Protein AF-A0A946PGX5-F1 (afdb_monomer)

Radius of gyration: 15.64 Å; Cα contacts (8 Å, |Δi|>4): 101; chains: 1; bounding box: 41×37×39 Å

pLDDT: mean 87.65, std 13.43, range [36.84, 97.94]

Structure (mmCIF, N/CA/C/O backbone):
data_AF-A0A946PGX5-F1
#
_entry.id   AF-A0A946PGX5-F1
#
loop_
_atom_site.group_PDB
_atom_site.id
_atom_site.type_symbol
_atom_site.label_atom_id
_atom_site.label_alt_id
_atom_site.label_comp_id
_atom_site.label_asym_id
_atom_site.label_entity_id
_atom_site.label_seq_id
_atom_site.pdbx_PDB_ins_code
_atom_site.Cartn_x
_atom_site.Cartn_y
_atom_site.Cartn_z
_atom_site.occupancy
_atom_site.B_iso_or_equiv
_atom_site.auth_seq_id
_atom_site.auth_comp_id
_atom_site.auth_asym_id
_atom_site.auth_atom_id
_atom_site.pdbx_PDB_model_num
ATOM 1 N N . MET A 1 1 ? -3.722 23.559 19.731 1.00 38.72 1 MET A N 1
ATOM 2 C CA . MET A 1 1 ? -3.548 23.341 18.279 1.00 38.72 1 MET A CA 1
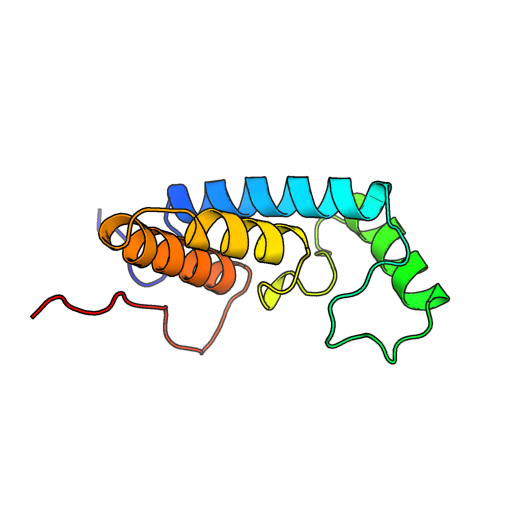ATOM 3 C C . MET A 1 1 ? -4.589 22.328 17.856 1.00 38.72 1 MET A C 1
ATOM 5 O O . MET A 1 1 ? -4.732 21.345 18.570 1.00 38.72 1 MET A O 1
ATOM 9 N N . ALA A 1 2 ? -5.352 22.592 16.796 1.00 43.81 2 ALA A N 1
ATOM 10 C CA . ALA A 1 2 ? -6.316 21.618 16.292 1.00 43.81 2 ALA A CA 1
ATOM 11 C C . ALA A 1 2 ? -5.563 20.367 15.825 1.00 43.81 2 ALA A C 1
ATOM 13 O O . ALA A 1 2 ? -4.570 20.482 15.103 1.00 43.81 2 ALA A O 1
ATOM 14 N N . ASP A 1 3 ? -6.007 19.201 16.276 1.00 45.34 3 ASP A N 1
ATOM 15 C CA . ASP A 1 3 ? -5.465 17.926 15.838 1.00 45.34 3 ASP A CA 1
ATOM 16 C C . ASP A 1 3 ? -5.922 17.661 14.395 1.00 45.34 3 ASP A C 1
ATOM 18 O O . ASP A 1 3 ? -7.030 17.198 14.130 1.00 45.34 3 ASP A O 1
ATOM 22 N N . LEU A 1 4 ? -5.085 18.058 13.436 1.00 51.28 4 LEU A N 1
ATOM 23 C CA . LEU A 1 4 ? -5.344 17.901 12.002 1.00 51.28 4 LEU A CA 1
ATOM 24 C C . LEU A 1 4 ? -5.149 16.446 11.524 1.00 51.28 4 LEU A C 1
ATOM 26 O O . LEU A 1 4 ? -5.384 16.165 10.347 1.00 51.28 4 LEU A O 1
ATOM 30 N N . THR A 1 5 ? -4.727 15.528 12.407 1.00 55.75 5 THR A N 1
ATOM 31 C CA . THR A 1 5 ? -4.359 14.141 12.058 1.00 55.75 5 THR A CA 1
ATOM 32 C C . THR A 1 5 ? -5.544 13.178 11.893 1.00 55.75 5 THR A C 1
ATOM 34 O O . THR A 1 5 ? -5.360 12.017 11.543 1.00 55.75 5 THR A O 1
ATOM 37 N N . GLY A 1 6 ? -6.782 13.651 12.077 1.00 59.47 6 GLY A N 1
ATOM 38 C CA . GLY A 1 6 ? -7.992 12.837 11.894 1.00 59.47 6 GLY A CA 1
ATOM 39 C C . GLY A 1 6 ? -8.550 12.819 10.458 1.00 59.47 6 GLY A C 1
ATOM 40 O O . GLY A 1 6 ? -8.723 11.730 9.899 1.00 59.47 6 GLY A O 1
ATOM 41 N N . PRO A 1 7 ? -8.845 13.986 9.840 1.00 66.75 7 PRO A N 1
ATOM 42 C CA . PRO A 1 7 ? -9.553 14.042 8.556 1.00 66.75 7 PRO A CA 1
ATOM 43 C C . PRO A 1 7 ? -8.677 14.352 7.334 1.00 66.75 7 PRO A C 1
ATOM 45 O O . PRO A 1 7 ? -9.105 14.084 6.216 1.00 66.75 7 PRO A O 1
ATOM 48 N N . PHE A 1 8 ? -7.490 14.943 7.509 1.00 74.50 8 PHE A N 1
ATOM 49 C CA . PHE A 1 8 ? -6.739 15.532 6.387 1.00 74.50 8 PHE A CA 1
ATOM 50 C C . PHE A 1 8 ? -5.289 15.066 6.282 1.00 74.50 8 PHE A C 1
ATOM 52 O O . PHE A 1 8 ? -4.714 15.117 5.196 1.00 74.50 8 PHE A O 1
ATOM 59 N N . LEU A 1 9 ? -4.693 14.630 7.391 1.00 83.75 9 LEU A N 1
ATOM 60 C CA . LEU A 1 9 ? -3.304 14.191 7.455 1.00 83.75 9 LEU A CA 1
ATOM 61 C C . LEU A 1 9 ? -3.220 12.804 8.084 1.00 83.75 9 LEU A C 1
ATOM 63 O O . LEU A 1 9 ? -4.043 12.501 8.947 1.00 83.75 9 LEU A O 1
ATOM 67 N N . PRO A 1 10 ? -2.218 11.995 7.705 1.00 88.94 10 PRO A N 1
ATOM 68 C CA . PRO A 1 10 ? -2.054 10.689 8.303 1.00 88.94 10 PRO A CA 1
ATOM 69 C C . PRO A 1 10 ? -1.615 10.777 9.767 1.00 88.94 10 PRO A C 1
ATOM 71 O O . PRO A 1 10 ? -0.801 11.633 10.140 1.00 88.94 10 PRO A O 1
ATOM 74 N N . SER A 1 11 ? -2.090 9.835 10.575 1.00 91.56 11 SER A N 1
ATOM 75 C CA . SER A 1 11 ? -1.652 9.651 11.960 1.00 91.56 11 SER A CA 1
ATOM 76 C C . SER A 1 11 ? -0.191 9.167 12.042 1.00 91.56 11 SER A C 1
ATOM 78 O O . SER A 1 11 ? 0.473 8.900 11.033 1.00 91.56 11 SER A O 1
ATOM 80 N N . ALA A 1 12 ? 0.374 9.097 13.252 1.00 93.38 12 ALA A N 1
ATOM 81 C CA . ALA A 1 12 ? 1.698 8.498 13.453 1.00 93.38 12 ALA A CA 1
ATOM 82 C C . ALA A 1 12 ? 1.702 7.009 13.071 1.00 93.38 12 ALA A C 1
ATOM 84 O O . ALA A 1 12 ? 2.548 6.598 12.278 1.00 93.38 12 ALA A O 1
ATOM 85 N N . ASP A 1 13 ? 0.700 6.262 13.531 1.00 94.19 13 ASP A N 1
ATOM 86 C CA . ASP A 1 13 ? 0.564 4.824 13.287 1.00 94.19 13 ASP A CA 1
ATOM 87 C C . ASP A 1 13 ? 0.395 4.513 11.794 1.00 94.19 13 ASP A C 1
ATOM 89 O O . ASP A 1 13 ? 0.994 3.577 11.268 1.00 94.19 13 ASP A O 1
ATOM 93 N N . GLU A 1 14 ? -0.364 5.337 11.065 1.00 94.94 14 GLU A N 1
ATOM 94 C CA . GLU A 1 14 ? -0.537 5.192 9.613 1.00 94.94 14 GLU A CA 1
ATOM 95 C C . GLU A 1 14 ? 0.774 5.427 8.855 1.00 94.94 14 GLU A C 1
ATOM 97 O O . GLU A 1 14 ? 1.079 4.733 7.878 1.00 94.94 14 GLU A O 1
ATOM 102 N N . ARG A 1 15 ? 1.575 6.406 9.298 1.00 94.56 15 ARG A N 1
ATOM 103 C CA . ARG A 1 15 ? 2.896 6.680 8.717 1.00 94.56 15 ARG A CA 1
ATOM 104 C C . ARG A 1 15 ? 3.879 5.559 9.023 1.00 94.56 15 ARG A C 1
ATOM 106 O O . ARG A 1 15 ? 4.604 5.152 8.116 1.00 94.56 15 ARG A O 1
ATOM 113 N N . GLU A 1 16 ? 3.899 5.064 10.254 1.00 96.88 16 GLU A N 1
ATOM 114 C CA . GLU A 1 16 ? 4.760 3.956 10.669 1.00 96.88 16 GLU A CA 1
ATOM 115 C C . GLU A 1 16 ? 4.415 2.677 9.901 1.00 96.88 16 GLU A C 1
ATOM 117 O O . GLU A 1 16 ? 5.298 2.053 9.303 1.00 96.88 16 GLU A O 1
ATOM 122 N N . LEU A 1 17 ? 3.123 2.349 9.803 1.00 97.06 17 LEU A N 1
ATOM 123 C CA . LEU A 1 17 ? 2.646 1.226 9.005 1.00 97.06 17 LEU A CA 1
ATOM 124 C C . LEU A 1 17 ? 3.094 1.359 7.545 1.00 97.06 17 LEU A C 1
ATOM 126 O O . LEU A 1 17 ? 3.663 0.423 6.987 1.00 97.06 17 LEU A O 1
ATOM 130 N N . ASN A 1 18 ? 2.918 2.529 6.929 1.00 95.25 18 ASN A N 1
ATOM 131 C CA . ASN A 1 18 ? 3.377 2.761 5.560 1.00 95.25 18 ASN A CA 1
ATOM 132 C C . ASN A 1 18 ? 4.896 2.617 5.399 1.00 95.25 18 ASN A C 1
ATOM 134 O O . ASN A 1 18 ? 5.348 2.065 4.397 1.00 95.25 18 ASN A O 1
ATOM 138 N N . GLN A 1 19 ? 5.702 3.087 6.351 1.00 95.00 19 GLN A N 1
ATOM 139 C CA . GLN A 1 19 ? 7.157 2.913 6.289 1.00 95.00 19 GLN A CA 1
ATOM 140 C C . GLN A 1 19 ? 7.538 1.432 6.336 1.00 95.00 19 GLN A C 1
ATOM 142 O O . GLN A 1 19 ? 8.323 0.981 5.496 1.00 95.00 19 GLN A O 1
ATOM 147 N N . ARG A 1 20 ? 6.927 0.664 7.248 1.00 97.00 20 ARG A N 1
ATOM 148 C CA . ARG A 1 20 ? 7.133 -0.785 7.358 1.00 97.00 20 ARG A CA 1
ATOM 149 C C . ARG A 1 20 ? 6.736 -1.512 6.075 1.00 97.00 20 ARG A C 1
ATOM 151 O O . ARG A 1 20 ? 7.545 -2.260 5.531 1.00 97.00 20 ARG A O 1
ATOM 158 N N . LEU A 1 21 ? 5.528 -1.267 5.563 1.00 97.12 21 L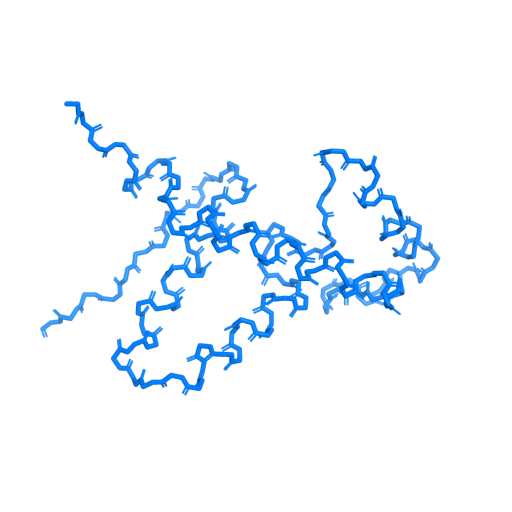EU A N 1
ATOM 159 C CA . LEU A 1 21 ? 5.031 -1.922 4.347 1.00 97.12 21 LEU A CA 1
ATOM 160 C C . LEU A 1 21 ? 5.876 -1.563 3.124 1.00 97.12 21 LEU A C 1
ATOM 162 O O . LEU A 1 21 ? 6.152 -2.424 2.291 1.00 97.12 21 LEU A O 1
ATOM 166 N N . ARG A 1 22 ? 6.355 -0.316 3.029 1.00 94.69 22 ARG A N 1
ATOM 167 C CA . ARG A 1 22 ? 7.269 0.091 1.956 1.00 94.69 22 ARG A CA 1
ATOM 168 C C . ARG A 1 22 ? 8.585 -0.675 2.035 1.00 94.69 22 ARG A C 1
ATOM 170 O O . ARG A 1 22 ? 9.047 -1.160 1.008 1.00 94.69 22 ARG A O 1
ATOM 177 N N . ALA A 1 23 ? 9.185 -0.787 3.220 1.00 94.81 23 ALA A N 1
ATOM 178 C CA . ALA A 1 23 ? 10.427 -1.534 3.403 1.00 94.81 23 ALA A CA 1
ATOM 179 C C . ALA A 1 23 ? 10.254 -3.014 3.020 1.00 94.81 23 ALA A C 1
ATOM 181 O O . ALA A 1 23 ? 11.030 -3.527 2.215 1.00 94.81 23 ALA A O 1
ATOM 182 N N . GLN A 1 24 ? 9.185 -3.653 3.504 1.00 96.38 24 GLN A N 1
ATOM 183 C CA . GLN A 1 24 ? 8.849 -5.045 3.186 1.00 96.38 24 GLN A CA 1
ATOM 184 C C . GLN A 1 24 ? 8.616 -5.258 1.682 1.00 96.38 24 GLN A C 1
ATOM 186 O O . GLN A 1 24 ? 9.131 -6.211 1.101 1.00 96.38 24 GLN A O 1
ATOM 191 N N . ALA A 1 25 ? 7.904 -4.342 1.017 1.00 95.06 25 ALA A N 1
ATOM 192 C CA . ALA A 1 25 ? 7.687 -4.417 -0.425 1.00 95.06 25 ALA A CA 1
ATOM 193 C C . ALA A 1 25 ? 9.005 -4.297 -1.212 1.00 95.06 25 ALA A C 1
ATOM 195 O O . ALA A 1 25 ? 9.219 -5.031 -2.175 1.00 95.06 25 ALA A O 1
ATOM 196 N N . LEU A 1 26 ? 9.913 -3.403 -0.808 1.00 94.19 26 LEU A N 1
ATOM 197 C CA . LEU A 1 26 ? 11.215 -3.250 -1.468 1.00 94.19 26 LEU A CA 1
ATOM 198 C C . LEU A 1 26 ? 12.112 -4.478 -1.275 1.00 94.19 26 LEU A C 1
ATOM 200 O O . LEU A 1 26 ? 12.777 -4.894 -2.224 1.00 94.19 26 LEU A O 1
ATOM 204 N N . GLU A 1 27 ? 12.110 -5.070 -0.082 1.00 94.94 27 GLU A N 1
ATOM 205 C CA . GLU A 1 27 ? 12.819 -6.323 0.189 1.00 94.94 27 GLU A CA 1
ATOM 206 C C . GLU A 1 27 ? 12.276 -7.464 -0.680 1.00 94.94 27 GLU A C 1
ATOM 208 O O . GLU A 1 27 ? 13.048 -8.171 -1.335 1.00 94.94 27 GLU A O 1
ATOM 213 N N . HIS A 1 28 ? 10.950 -7.583 -0.783 1.00 95.06 28 HIS A N 1
ATOM 214 C CA . HIS A 1 28 ? 10.311 -8.561 -1.657 1.00 95.06 28 HIS A CA 1
ATOM 215 C C . HIS A 1 28 ? 10.723 -8.382 -3.125 1.00 95.06 28 HIS A C 1
ATOM 217 O O . HIS A 1 28 ? 11.074 -9.362 -3.785 1.00 95.06 28 HIS A O 1
ATOM 223 N N . LEU A 1 29 ? 10.732 -7.146 -3.639 1.00 94.00 29 LEU A N 1
ATOM 224 C CA . LEU A 1 29 ? 11.128 -6.846 -5.021 1.00 94.00 29 LEU A CA 1
ATOM 225 C C . LEU A 1 29 ? 12.612 -7.110 -5.299 1.00 94.00 29 LEU A C 1
ATOM 227 O O . LEU A 1 29 ? 12.974 -7.429 -6.433 1.00 94.00 29 LEU A O 1
ATOM 231 N N . ALA A 1 30 ? 13.478 -6.993 -4.289 1.00 92.19 30 ALA A N 1
ATOM 232 C CA . ALA A 1 30 ? 14.888 -7.347 -4.429 1.00 92.19 30 ALA A CA 1
ATOM 233 C C . ALA A 1 30 ? 15.068 -8.851 -4.702 1.00 92.19 30 ALA A C 1
ATOM 235 O O . ALA A 1 30 ? 15.936 -9.231 -5.488 1.00 92.19 30 ALA A O 1
ATOM 236 N N . GLN A 1 31 ? 14.223 -9.687 -4.093 1.00 93.75 31 GLN A N 1
ATOM 237 C CA . GLN A 1 31 ? 14.220 -11.141 -4.272 1.00 93.75 31 GLN A CA 1
ATOM 238 C C . GLN A 1 31 ? 13.395 -11.577 -5.497 1.00 93.75 31 GLN A C 1
ATOM 240 O O . GLN A 1 31 ? 13.728 -12.564 -6.148 1.00 93.75 31 GLN A O 1
ATOM 245 N N . ASN A 1 32 ? 12.355 -10.813 -5.848 1.00 93.94 32 ASN A N 1
ATOM 246 C CA . ASN A 1 32 ? 11.378 -11.139 -6.889 1.00 93.94 32 ASN A CA 1
ATOM 247 C C . ASN A 1 32 ? 11.228 -9.977 -7.887 1.00 93.94 32 ASN A C 1
ATOM 249 O O . ASN A 1 32 ? 10.191 -9.312 -7.929 1.00 93.94 32 ASN A O 1
ATOM 253 N N . PRO A 1 33 ? 12.241 -9.701 -8.726 1.00 91.94 33 PRO A N 1
ATOM 254 C CA . PRO A 1 33 ? 12.231 -8.514 -9.577 1.00 91.94 33 PRO A CA 1
ATOM 255 C C . PRO A 1 33 ? 11.156 -8.565 -10.674 1.00 91.94 33 PRO A C 1
ATOM 257 O O . PRO A 1 33 ? 10.767 -7.517 -11.178 1.00 91.94 33 PRO A O 1
ATOM 260 N N . ASP A 1 34 ? 10.657 -9.753 -11.023 1.00 92.38 34 ASP A N 1
ATOM 261 C CA . ASP A 1 34 ? 9.605 -9.955 -12.029 1.00 92.38 34 ASP A CA 1
ATOM 262 C C . ASP A 1 34 ? 8.183 -9.922 -11.439 1.00 92.38 34 ASP A C 1
ATOM 264 O O . ASP A 1 34 ? 7.215 -10.102 -12.178 1.00 92.38 34 ASP A O 1
ATOM 268 N N . TRP A 1 35 ? 8.045 -9.710 -10.125 1.00 93.06 35 TRP A N 1
ATOM 269 C CA . TRP A 1 35 ? 6.746 -9.672 -9.457 1.00 93.06 35 TRP A CA 1
ATOM 270 C C . TRP A 1 35 ? 5.922 -8.453 -9.893 1.00 93.06 35 TRP A C 1
ATOM 272 O O . TRP A 1 35 ? 6.435 -7.334 -9.994 1.00 93.06 35 TRP A O 1
ATOM 282 N N . ALA A 1 36 ? 4.627 -8.666 -10.111 1.00 92.44 36 ALA A N 1
ATOM 283 C CA . ALA A 1 36 ? 3.647 -7.626 -10.387 1.00 92.44 36 ALA A CA 1
ATOM 284 C C . ALA A 1 36 ? 2.359 -7.913 -9.599 1.00 92.44 36 ALA A C 1
ATOM 286 O O . ALA A 1 36 ? 2.045 -9.082 -9.372 1.00 92.44 36 ALA A O 1
ATOM 287 N N . PRO A 1 37 ? 1.600 -6.876 -9.205 1.00 91.62 37 PRO A N 1
ATOM 288 C CA . PRO A 1 37 ? 0.282 -7.070 -8.614 1.00 91.62 37 PRO A CA 1
ATOM 289 C C . PRO A 1 37 ? -0.691 -7.679 -9.646 1.00 91.62 37 PRO A C 1
ATOM 291 O O . PRO A 1 37 ? -0.543 -7.389 -10.839 1.00 91.62 37 PRO A O 1
ATOM 294 N N . PRO A 1 38 ? -1.747 -8.404 -9.217 1.00 83.94 38 PRO A N 1
ATOM 295 C CA . PRO A 1 38 ? -2.678 -9.118 -10.112 1.00 83.94 38 PRO A CA 1
ATOM 296 C C . PRO A 1 38 ? -3.335 -8.254 -11.207 1.00 83.94 38 PRO A C 1
ATOM 298 O O . PRO A 1 38 ? -3.728 -8.732 -12.267 1.00 83.94 38 PRO A O 1
ATOM 301 N N . GLY A 1 39 ? -3.445 -6.938 -10.991 1.00 83.94 39 GLY A N 1
ATOM 302 C CA . GLY A 1 39 ? -3.967 -5.997 -11.991 1.00 83.94 39 GLY A CA 1
ATOM 303 C C . GLY A 1 39 ? -3.025 -5.720 -13.173 1.00 83.94 39 GLY A C 1
ATOM 304 O O . GLY A 1 39 ? -3.438 -5.088 -14.145 1.00 83.94 39 GLY A O 1
ATOM 305 N N . LEU A 1 40 ? -1.767 -6.166 -13.107 1.00 86.56 40 LEU A N 1
ATOM 306 C CA . LEU A 1 40 ? -0.720 -5.872 -14.090 1.00 86.56 40 LEU A CA 1
ATOM 307 C C . LEU A 1 40 ? -0.170 -7.122 -14.792 1.00 86.56 40 LEU A C 1
ATOM 309 O O . LEU A 1 40 ? 0.816 -7.018 -15.517 1.00 86.56 40 LEU A O 1
ATOM 313 N N . ASP A 1 41 ? -0.842 -8.270 -14.691 1.00 80.69 41 ASP A N 1
ATOM 314 C CA . ASP A 1 41 ? -0.410 -9.542 -15.303 1.00 80.69 41 ASP A CA 1
ATOM 315 C C . ASP A 1 41 ? -0.205 -9.469 -16.827 1.00 80.69 41 ASP A C 1
ATOM 317 O O . ASP A 1 41 ? 0.560 -10.235 -17.412 1.00 80.69 41 ASP A O 1
ATOM 321 N N . ARG A 1 42 ? -0.888 -8.530 -17.493 1.00 86.94 42 ARG A N 1
ATOM 322 C CA . ARG A 1 42 ? -0.782 -8.305 -18.944 1.00 86.94 42 ARG A CA 1
ATOM 323 C C . ARG A 1 42 ? 0.463 -7.515 -19.351 1.00 86.94 42 ARG A C 1
ATOM 325 O O . ARG A 1 42 ? 0.728 -7.386 -20.547 1.00 86.94 42 ARG A O 1
ATOM 332 N N . TRP A 1 43 ? 1.203 -6.950 -18.400 1.00 89.06 43 TRP A N 1
ATOM 333 C CA . TRP A 1 43 ? 2.394 -6.166 -18.702 1.00 89.06 43 TRP A CA 1
ATOM 334 C C . TRP A 1 43 ? 3.568 -7.070 -19.090 1.00 89.06 43 TRP A C 1
ATOM 336 O O . TRP A 1 43 ? 3.772 -8.127 -18.488 1.00 89.06 43 TRP A O 1
ATOM 346 N N . PRO A 1 44 ? 4.405 -6.663 -20.062 1.00 92.81 44 PRO A N 1
ATOM 347 C CA . PRO A 1 44 ? 5.602 -7.423 -20.388 1.00 92.81 44 PRO A CA 1
ATOM 348 C C . PRO A 1 44 ? 6.532 -7.530 -19.174 1.00 92.81 44 PRO A C 1
ATOM 350 O O . PRO A 1 44 ? 6.915 -6.514 -18.588 1.00 92.81 44 PRO A O 1
ATOM 353 N N . ARG A 1 45 ? 6.982 -8.750 -18.849 1.00 90.44 45 ARG A N 1
ATOM 354 C CA . ARG A 1 45 ? 7.888 -9.009 -17.709 1.00 90.44 45 ARG A CA 1
ATOM 355 C C . ARG A 1 45 ? 9.134 -8.123 -17.720 1.00 90.44 45 ARG A C 1
ATOM 357 O O . ARG A 1 45 ? 9.575 -7.662 -16.678 1.00 90.44 45 ARG A O 1
ATOM 364 N N . GLY A 1 46 ? 9.679 -7.830 -18.905 1.00 93.25 46 GLY A N 1
ATOM 365 C CA . GLY A 1 46 ? 10.832 -6.937 -19.048 1.00 93.25 46 GLY A CA 1
ATOM 366 C C . GLY A 1 46 ? 10.580 -5.516 -18.529 1.00 93.25 46 GLY A C 1
ATOM 367 O O . GLY A 1 46 ? 11.477 -4.932 -17.925 1.00 93.25 46 GLY A O 1
ATOM 368 N N . VAL A 1 47 ? 9.364 -4.989 -18.714 1.00 93.00 47 VAL A N 1
ATOM 369 C CA . VAL A 1 47 ? 8.958 -3.657 -18.235 1.00 93.00 47 VAL A CA 1
ATOM 370 C C . VAL A 1 47 ? 8.775 -3.669 -16.720 1.00 93.00 47 VAL A C 1
ATOM 372 O O . VAL A 1 47 ? 9.332 -2.809 -16.040 1.00 93.00 47 VAL A O 1
ATOM 375 N N . VAL A 1 48 ? 8.078 -4.679 -16.189 1.00 93.38 48 VAL A N 1
ATOM 376 C CA . VAL A 1 48 ? 7.911 -4.895 -14.739 1.00 93.38 48 VAL A CA 1
ATOM 377 C C . VAL A 1 48 ? 9.273 -4.967 -14.051 1.00 93.38 48 VAL A C 1
ATOM 379 O O . VAL A 1 48 ? 9.557 -4.203 -13.130 1.00 93.38 48 VAL A O 1
ATOM 382 N N . ARG A 1 49 ? 10.170 -5.806 -14.577 1.00 93.62 49 ARG A N 1
ATOM 383 C CA . ARG A 1 49 ? 11.527 -5.982 -14.057 1.00 93.62 49 ARG A CA 1
ATOM 384 C C . ARG A 1 49 ? 12.339 -4.697 -14.068 1.00 93.62 49 ARG A C 1
ATOM 386 O O . ARG A 1 49 ? 13.079 -4.422 -13.124 1.00 93.62 49 ARG A O 1
ATOM 393 N N . PHE A 1 50 ? 12.248 -3.929 -15.152 1.00 93.25 50 PHE A N 1
ATOM 394 C CA . PHE A 1 50 ? 12.937 -2.648 -15.268 1.00 93.25 50 PHE A CA 1
ATOM 395 C C . PHE A 1 50 ? 12.431 -1.656 -14.216 1.00 93.25 50 PHE A C 1
ATOM 397 O O . PHE A 1 50 ? 13.243 -1.109 -13.470 1.00 93.25 50 PHE A O 1
ATOM 404 N N . HIS A 1 51 ? 11.110 -1.500 -14.092 1.00 93.25 51 HIS A N 1
ATOM 405 C CA . HIS A 1 51 ? 10.490 -0.645 -13.076 1.00 93.25 51 HIS A CA 1
ATOM 406 C C . HIS A 1 51 ? 10.911 -1.051 -11.662 1.00 93.25 51 HIS A C 1
ATOM 408 O O . HIS A 1 51 ? 11.461 -0.235 -10.925 1.00 93.25 51 HIS A O 1
ATOM 414 N N . ASN A 1 52 ? 10.754 -2.327 -11.305 1.00 93.25 52 ASN A N 1
ATOM 415 C CA . AS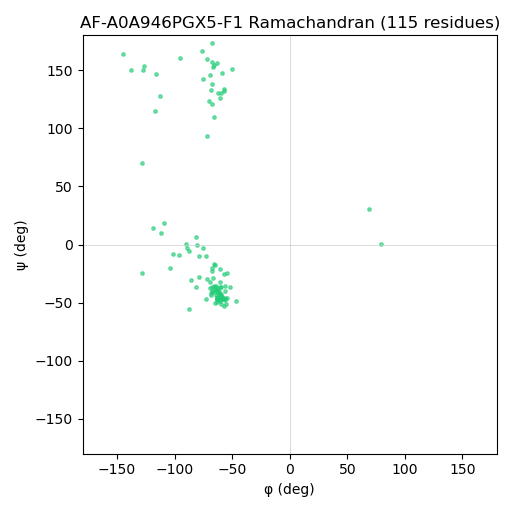N A 1 52 ? 11.065 -2.836 -9.967 1.00 93.25 52 ASN A CA 1
ATOM 416 C C . ASN A 1 52 ? 12.543 -2.658 -9.589 1.00 93.25 52 ASN A C 1
ATOM 418 O O . ASN A 1 52 ? 12.858 -2.401 -8.429 1.00 93.25 52 ASN A O 1
ATOM 422 N N . ARG A 1 53 ? 13.467 -2.722 -10.557 1.00 91.62 53 ARG A N 1
ATOM 423 C CA . ARG A 1 53 ? 14.889 -2.413 -10.322 1.00 91.62 53 ARG A CA 1
ATOM 424 C C . ARG A 1 53 ? 15.153 -0.922 -10.112 1.00 91.62 53 ARG A C 1
ATOM 426 O O . ARG A 1 53 ? 16.119 -0.577 -9.430 1.00 91.62 53 ARG A O 1
ATOM 433 N N . LEU A 1 54 ? 14.355 -0.039 -10.701 1.00 91.56 54 LEU A N 1
ATOM 434 C CA . LEU A 1 54 ? 14.524 1.407 -10.558 1.00 91.56 54 LEU A CA 1
ATOM 435 C C . LEU A 1 54 ? 13.926 1.950 -9.263 1.00 91.56 54 LEU A C 1
ATOM 437 O O . LEU A 1 54 ? 14.525 2.838 -8.664 1.00 91.56 54 LEU A O 1
ATOM 441 N N . VAL A 1 55 ? 12.795 1.404 -8.813 1.00 90.88 55 VAL A N 1
ATOM 442 C CA . VAL A 1 55 ? 12.053 1.881 -7.633 1.00 90.88 55 VAL A CA 1
ATOM 443 C C . VAL A 1 55 ? 12.944 2.144 -6.402 1.00 90.88 55 VAL A C 1
ATOM 445 O O . VAL A 1 55 ? 12.861 3.246 -5.863 1.00 90.88 55 VAL A O 1
ATOM 448 N N . PRO A 1 56 ? 13.851 1.242 -5.969 1.00 85.69 56 PRO A N 1
ATOM 449 C CA . PRO A 1 56 ? 14.692 1.490 -4.790 1.00 85.69 56 PRO A CA 1
ATOM 450 C C . PRO A 1 56 ? 15.675 2.660 -4.948 1.00 85.69 56 PRO A C 1
ATOM 452 O O . PRO A 1 56 ? 16.221 3.147 -3.964 1.00 85.69 56 PRO A O 1
ATOM 455 N N . ARG A 1 57 ? 15.943 3.084 -6.188 1.00 87.25 57 ARG A N 1
ATOM 456 C CA . ARG A 1 57 ? 16.940 4.106 -6.541 1.00 87.25 57 ARG A CA 1
ATOM 457 C C . ARG A 1 57 ? 16.312 5.470 -6.828 1.00 87.25 57 ARG A C 1
ATOM 459 O O . ARG A 1 57 ? 17.046 6.439 -7.001 1.00 87.25 57 ARG A O 1
ATOM 466 N N . LEU A 1 58 ? 14.982 5.552 -6.899 1.00 85.56 58 LEU A N 1
ATOM 467 C CA . LEU A 1 58 ? 14.261 6.765 -7.271 1.00 85.56 58 LEU A CA 1
ATOM 468 C C . LEU A 1 58 ? 13.381 7.249 -6.106 1.00 85.56 58 LEU A C 1
ATOM 470 O O . LEU A 1 58 ? 12.412 6.580 -5.747 1.00 85.56 58 LEU A O 1
ATOM 474 N N . PRO A 1 59 ? 13.658 8.433 -5.524 1.00 70.06 59 PRO A N 1
ATOM 475 C CA . PRO A 1 59 ? 12.993 8.893 -4.301 1.00 70.06 59 PRO A CA 1
ATOM 476 C C . PRO A 1 59 ? 11.484 9.160 -4.457 1.00 70.06 59 PRO A C 1
ATOM 478 O O . PRO A 1 59 ? 10.772 9.190 -3.455 1.00 70.06 59 PRO A O 1
ATOM 481 N N . MET A 1 60 ? 10.980 9.301 -5.689 1.00 75.44 60 MET A N 1
ATOM 482 C CA . MET A 1 60 ? 9.573 9.611 -5.999 1.00 75.44 60 MET A CA 1
ATOM 483 C C . MET A 1 60 ? 8.816 8.463 -6.681 1.00 75.44 60 MET A C 1
ATOM 485 O O . MET A 1 60 ? 7.706 8.662 -7.170 1.00 75.44 60 MET A O 1
ATOM 489 N N . THR A 1 61 ? 9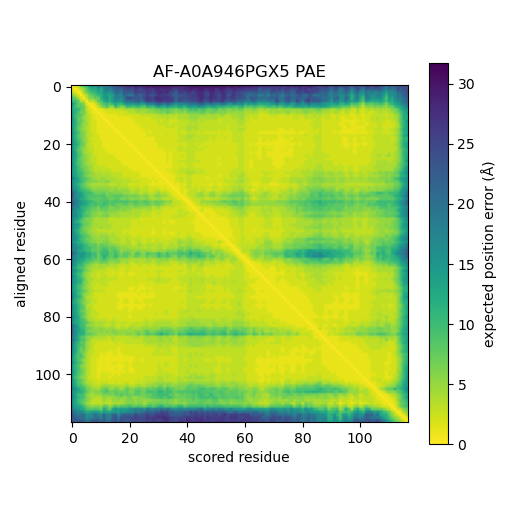.398 7.265 -6.744 1.00 82.31 61 THR A N 1
ATOM 490 C CA . THR A 1 61 ? 8.763 6.112 -7.392 1.00 82.31 61 THR A CA 1
ATOM 491 C C . THR A 1 61 ? 8.411 5.062 -6.342 1.00 82.31 61 THR A C 1
ATOM 493 O O . THR A 1 61 ? 9.242 4.678 -5.520 1.00 82.31 61 THR A O 1
ATOM 496 N N . GLY A 1 62 ? 7.152 4.624 -6.343 1.00 85.19 62 GLY A N 1
ATOM 497 C CA . GLY A 1 62 ? 6.667 3.540 -5.491 1.00 85.19 62 GLY A CA 1
ATOM 498 C C . GLY A 1 62 ? 6.684 2.186 -6.211 1.00 85.19 62 GLY A C 1
ATOM 499 O O . GLY A 1 62 ? 6.684 2.149 -7.448 1.00 85.19 62 GLY A O 1
ATOM 500 N N . PRO A 1 63 ? 6.663 1.069 -5.461 1.00 91.56 63 PRO A N 1
ATOM 501 C CA . PRO A 1 63 ? 6.351 -0.247 -6.012 1.00 91.56 63 PRO A CA 1
ATOM 502 C C . PRO A 1 63 ? 5.064 -0.231 -6.848 1.00 91.56 63 PRO A C 1
ATOM 504 O O . PRO A 1 63 ? 4.143 0.544 -6.574 1.00 91.56 63 PRO A O 1
ATOM 507 N N . LEU A 1 64 ? 4.971 -1.109 -7.849 1.00 92.44 64 LEU A N 1
ATOM 508 C CA . LEU A 1 64 ? 3.699 -1.337 -8.539 1.00 92.44 64 LEU A CA 1
ATOM 509 C C . LEU A 1 64 ? 2.636 -1.768 -7.518 1.00 92.44 64 LEU A C 1
ATOM 511 O O . LEU A 1 64 ? 2.913 -2.589 -6.648 1.00 92.44 64 LEU A O 1
ATOM 515 N N . GLY A 1 65 ? 1.442 -1.177 -7.599 1.00 92.25 65 GLY A N 1
ATOM 516 C CA . GLY A 1 65 ? 0.370 -1.414 -6.627 1.00 92.25 65 GLY A CA 1
ATOM 517 C C . GLY A 1 65 ? 0.508 -0.654 -5.301 1.00 92.25 65 GLY A C 1
ATOM 518 O O . GLY A 1 65 ? -0.372 -0.763 -4.449 1.00 92.25 65 GLY A O 1
ATOM 519 N N . TRP A 1 66 ? 1.562 0.156 -5.112 1.00 94.19 66 TRP A N 1
ATOM 520 C CA . TRP A 1 66 ? 1.771 0.916 -3.871 1.00 94.19 66 TRP A CA 1
ATOM 521 C C . TRP A 1 66 ? 0.603 1.840 -3.545 1.00 94.19 66 TRP A C 1
ATOM 523 O O . TRP A 1 66 ? 0.123 1.842 -2.416 1.00 94.19 66 TRP A O 1
ATOM 533 N N . LEU A 1 67 ? 0.122 2.607 -4.523 1.00 92.50 67 LEU A N 1
ATOM 534 C CA . LEU A 1 67 ? -0.973 3.542 -4.282 1.00 92.50 67 LEU A CA 1
ATOM 535 C C . LEU A 1 67 ? -2.274 2.819 -3.943 1.00 92.50 67 LEU A C 1
ATOM 537 O O . LEU A 1 67 ? -3.004 3.303 -3.090 1.00 92.50 67 LEU A O 1
ATOM 541 N N . ASP A 1 68 ? -2.532 1.662 -4.546 1.00 92.06 68 ASP A N 1
ATOM 542 C CA . ASP A 1 68 ? -3.795 0.932 -4.396 1.00 92.06 68 ASP A CA 1
ATOM 543 C C . ASP A 1 68 ? -3.805 -0.047 -3.217 1.00 92.06 68 ASP A C 1
ATOM 545 O O . ASP A 1 68 ? -4.825 -0.675 -2.944 1.00 92.06 68 ASP A O 1
ATOM 549 N N . GLY A 1 69 ? -2.684 -0.192 -2.505 1.00 94.81 69 GLY A N 1
ATOM 550 C CA . GLY A 1 69 ? -2.575 -1.172 -1.427 1.00 94.81 69 GLY A CA 1
ATOM 551 C C . GLY A 1 69 ? -2.576 -2.612 -1.944 1.00 94.81 69 GLY A C 1
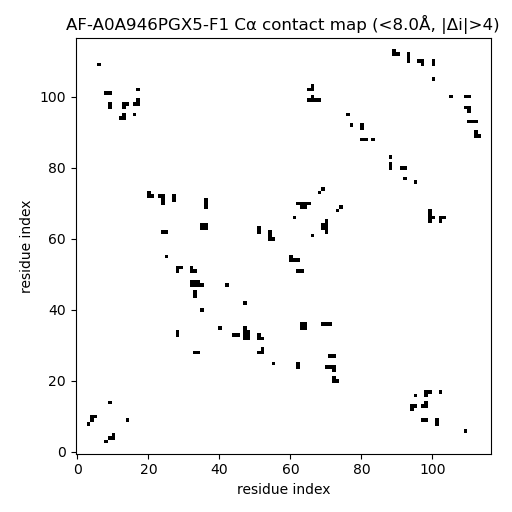ATOM 552 O O . GLY A 1 69 ? -3.087 -3.511 -1.278 1.00 94.81 69 GLY A O 1
ATOM 553 N N . THR A 1 70 ? -2.056 -2.845 -3.149 1.00 95.38 70 THR A N 1
ATOM 554 C CA . THR A 1 70 ? -2.013 -4.162 -3.811 1.00 95.38 70 THR A CA 1
ATOM 555 C C . THR A 1 70 ? -0.597 -4.727 -3.890 1.00 95.38 70 THR A C 1
ATOM 557 O O . THR A 1 70 ? -0.322 -5.611 -4.691 1.00 95.38 70 THR A O 1
ATOM 560 N N . THR A 1 71 ? 0.324 -4.217 -3.066 1.00 95.50 71 THR A N 1
ATOM 561 C CA . THR A 1 71 ? 1.668 -4.798 -2.959 1.00 95.50 71 THR A CA 1
ATOM 562 C C . THR A 1 71 ? 1.639 -6.141 -2.231 1.00 95.50 71 THR A C 1
ATOM 564 O O . THR A 1 71 ? 0.731 -6.392 -1.439 1.00 95.50 71 THR A O 1
ATOM 567 N N . SER A 1 72 ? 2.672 -6.966 -2.415 1.00 94.88 72 SER A N 1
ATOM 568 C CA . SER A 1 72 ? 2.838 -8.199 -1.633 1.00 94.88 72 SER A CA 1
ATOM 569 C C . SER A 1 72 ? 2.870 -7.938 -0.121 1.00 94.88 72 SER A C 1
ATOM 571 O O . SER A 1 72 ? 2.299 -8.698 0.652 1.00 94.88 72 SER A O 1
ATOM 573 N N . ALA A 1 73 ? 3.456 -6.819 0.319 1.00 96.75 73 ALA A N 1
ATOM 574 C CA . ALA A 1 73 ? 3.436 -6.422 1.726 1.00 96.75 73 ALA A CA 1
ATOM 575 C C . ALA A 1 73 ? 2.016 -6.103 2.223 1.00 96.75 73 ALA A C 1
ATOM 577 O O . ALA A 1 73 ? 1.671 -6.446 3.350 1.00 96.75 73 ALA A O 1
ATOM 578 N N . ASP A 1 74 ? 1.173 -5.482 1.391 1.00 97.44 74 ASP A N 1
ATOM 579 C CA . ASP A 1 74 ? -0.234 -5.242 1.729 1.00 97.44 74 ASP A CA 1
ATOM 580 C C . ASP A 1 74 ? -1.054 -6.543 1.761 1.00 97.44 74 ASP A C 1
ATOM 582 O O . ASP A 1 74 ? -1.993 -6.655 2.546 1.00 97.44 74 ASP A O 1
ATOM 586 N N . GLU A 1 75 ? -0.721 -7.529 0.924 1.00 95.88 75 GLU A N 1
ATOM 587 C CA . GLU A 1 75 ? -1.326 -8.867 0.971 1.00 95.88 75 GLU A CA 1
ATOM 588 C C . GLU A 1 75 ? -0.971 -9.584 2.276 1.00 95.88 75 GLU A C 1
ATOM 590 O O . GLU A 1 75 ? -1.874 -9.985 3.009 1.00 95.88 75 GLU A O 1
ATOM 595 N N . MET A 1 76 ? 0.314 -9.627 2.631 1.00 96.38 76 MET A N 1
ATOM 596 C CA . MET A 1 76 ? 0.775 -10.185 3.907 1.00 96.38 76 MET A CA 1
ATOM 597 C C . MET A 1 76 ? 0.173 -9.451 5.113 1.00 96.38 76 MET A C 1
ATOM 599 O O . MET A 1 76 ? -0.145 -10.065 6.128 1.00 96.38 76 MET A O 1
ATOM 603 N N . GLU A 1 77 ? -0.007 -8.131 5.022 1.00 97.94 77 GLU A N 1
ATOM 604 C CA . GLU A 1 77 ? -0.654 -7.352 6.077 1.00 97.94 77 GLU A CA 1
ATOM 605 C C . GLU A 1 77 ? -2.131 -7.723 6.227 1.00 97.94 77 GLU A C 1
ATOM 607 O O . GLU A 1 77 ? -2.603 -7.884 7.351 1.00 97.94 77 GLU A O 1
ATOM 6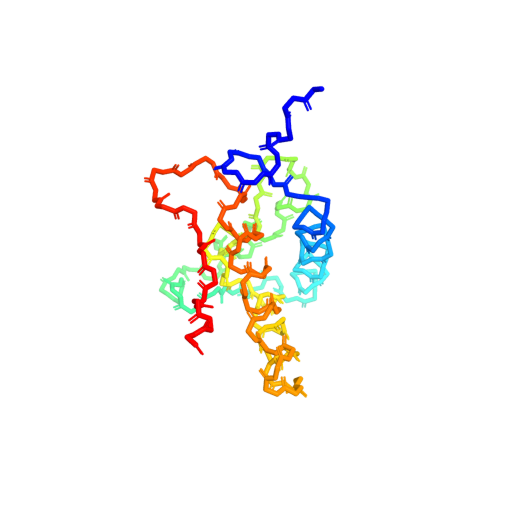12 N N . ARG A 1 78 ? -2.856 -7.928 5.121 1.00 97.50 78 ARG A N 1
ATOM 613 C CA . ARG A 1 78 ? -4.238 -8.429 5.161 1.00 97.50 78 ARG A CA 1
ATOM 614 C C . ARG A 1 78 ? -4.322 -9.826 5.771 1.00 97.50 78 ARG A C 1
ATOM 616 O O . ARG A 1 78 ? -5.231 -10.073 6.561 1.00 97.50 78 ARG A O 1
ATOM 623 N N . GLU A 1 79 ? -3.384 -10.712 5.448 1.00 97.44 79 GLU A N 1
ATOM 624 C CA . GLU A 1 79 ? -3.293 -12.048 6.052 1.00 97.44 79 GLU A CA 1
ATOM 625 C C . GLU A 1 79 ? -3.024 -11.965 7.560 1.00 97.44 79 GLU A C 1
ATOM 627 O O . GLU A 1 79 ? -3.743 -12.581 8.348 1.00 97.44 79 GLU A O 1
ATOM 632 N N . ARG A 1 80 ? -2.057 -11.134 7.978 1.00 97.50 80 ARG A N 1
ATOM 633 C CA . ARG A 1 80 ? -1.757 -10.865 9.394 1.00 97.50 80 ARG A CA 1
ATOM 634 C C . ARG A 1 80 ? -2.991 -10.356 10.131 1.00 97.50 80 ARG A C 1
ATOM 636 O O . ARG A 1 80 ? -3.280 -10.825 11.226 1.00 97.50 80 ARG A O 1
ATOM 643 N N . ILE A 1 81 ? -3.708 -9.404 9.536 1.00 97.44 81 ILE A N 1
ATOM 644 C CA . ILE A 1 81 ? -4.953 -8.865 10.082 1.00 97.44 81 ILE A CA 1
ATOM 645 C C . ILE A 1 81 ? -6.001 -9.973 10.205 1.00 97.44 81 ILE A C 1
ATOM 647 O O . ILE A 1 81 ? -6.626 -10.087 11.251 1.00 97.44 81 ILE A O 1
ATOM 651 N N . GLY A 1 82 ? -6.166 -10.820 9.187 1.00 96.44 82 GLY A N 1
ATOM 652 C CA . GLY A 1 82 ? -7.111 -11.942 9.207 1.00 96.44 82 GLY A CA 1
ATOM 653 C C . GLY A 1 82 ? -6.846 -12.983 10.302 1.00 96.44 82 GLY A C 1
ATOM 654 O O . GLY A 1 82 ? -7.771 -13.693 10.686 1.00 96.44 82 GLY A O 1
ATOM 655 N N . ALA A 1 83 ? -5.621 -13.047 10.828 1.00 96.56 83 ALA A N 1
ATOM 656 C CA . ALA A 1 83 ? -5.245 -13.920 11.938 1.00 96.56 83 ALA A CA 1
ATOM 657 C C . ALA A 1 83 ? -5.487 -13.310 13.337 1.00 96.56 83 ALA A C 1
ATOM 659 O O . ALA A 1 83 ? -5.289 -14.001 14.336 1.00 96.56 83 ALA A O 1
ATOM 660 N N . LEU A 1 84 ? -5.891 -12.036 13.431 1.00 95.50 84 LEU A N 1
ATOM 661 C CA . LEU A 1 84 ? -6.217 -11.379 14.704 1.00 95.50 84 LEU A CA 1
ATOM 662 C C . LEU A 1 84 ? -7.585 -11.820 15.243 1.00 95.50 84 LEU A C 1
ATOM 664 O O . LEU A 1 84 ? -8.406 -12.381 14.510 1.00 95.50 84 LEU A O 1
ATOM 668 N N . SER A 1 85 ? -7.862 -11.514 16.513 1.00 93.94 85 SER A N 1
ATOM 669 C CA . SER A 1 85 ? -9.212 -11.663 17.070 1.00 93.94 85 SER A CA 1
ATOM 670 C C . SER A 1 85 ? -10.212 -10.733 16.366 1.00 93.94 85 SER A C 1
ATOM 672 O O . SER A 1 85 ? -9.827 -9.718 15.785 1.00 93.94 85 SER A O 1
ATOM 674 N N . ALA A 1 86 ? -11.506 -11.070 16.401 1.00 89.44 86 ALA A N 1
ATOM 675 C CA . ALA A 1 86 ? -12.544 -10.307 15.699 1.00 89.44 86 ALA A CA 1
ATOM 676 C C . ALA A 1 86 ? -12.563 -8.818 16.097 1.00 89.44 86 ALA A C 1
ATOM 678 O O . ALA A 1 86 ? -12.670 -7.955 15.225 1.00 89.44 86 ALA A O 1
ATOM 679 N N . ASP A 1 87 ? -12.368 -8.526 17.385 1.00 86.44 87 ASP A N 1
ATOM 680 C CA . ASP A 1 87 ? -12.367 -7.160 17.917 1.00 86.44 87 ASP A CA 1
ATOM 681 C C . ASP A 1 87 ? -11.159 -6.351 17.409 1.00 86.44 87 ASP A C 1
ATOM 683 O O . ASP A 1 87 ? -11.266 -5.171 17.072 1.00 86.44 87 ASP A O 1
ATOM 687 N N . GLU A 1 88 ? -10.000 -6.996 17.272 1.00 91.94 88 GLU A N 1
ATOM 688 C CA . GLU A 1 88 ? -8.770 -6.367 16.779 1.00 91.94 88 GLU A CA 1
ATOM 689 C C . GLU A 1 88 ? -8.758 -6.213 15.251 1.00 91.94 88 GLU A C 1
ATOM 691 O O . GLU A 1 88 ? -8.128 -5.294 14.714 1.00 91.94 88 GLU A O 1
ATO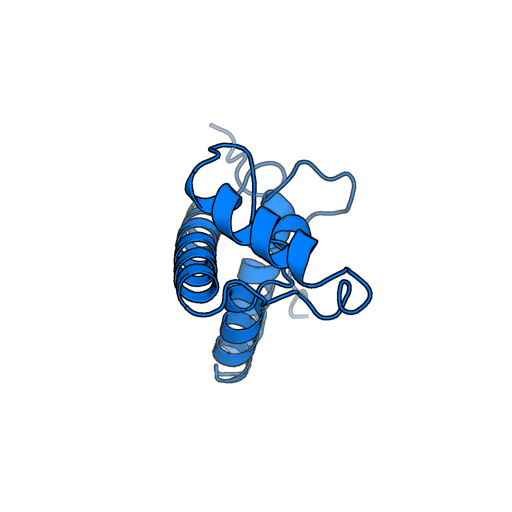M 696 N N . GLN A 1 89 ? -9.468 -7.088 14.530 1.00 93.88 89 GLN A N 1
ATOM 697 C CA . GLN A 1 89 ? -9.537 -7.059 13.070 1.00 93.88 89 GLN A CA 1
ATOM 698 C C . GLN A 1 89 ? -10.099 -5.738 12.551 1.00 93.88 89 GLN A C 1
ATOM 700 O O . GLN A 1 89 ? -9.546 -5.182 11.601 1.00 93.88 89 GLN A O 1
ATOM 705 N N . ALA A 1 90 ? -11.174 -5.224 13.151 1.00 91.88 90 ALA A N 1
ATOM 706 C CA . ALA A 1 90 ? -11.828 -4.002 12.686 1.00 91.88 90 ALA A CA 1
ATOM 707 C C . ALA A 1 90 ? -10.877 -2.795 12.736 1.00 91.88 90 ALA A C 1
ATOM 709 O O . ALA A 1 90 ? -10.696 -2.093 11.736 1.00 91.88 90 ALA A O 1
ATOM 710 N N . LEU A 1 91 ? -10.194 -2.609 13.870 1.00 91.94 91 LEU A N 1
ATOM 711 C CA . LEU A 1 91 ? -9.221 -1.531 14.058 1.00 91.94 91 LEU A CA 1
ATOM 712 C C . LEU A 1 91 ? -8.025 -1.676 13.114 1.00 91.94 91 LEU A C 1
ATOM 714 O O . LEU A 1 91 ? -7.612 -0.702 12.482 1.00 91.94 91 LEU A O 1
ATOM 718 N N . ALA A 1 92 ? -7.493 -2.889 12.962 1.00 94.75 92 ALA A N 1
ATOM 719 C CA . ALA A 1 92 ? -6.338 -3.119 12.103 1.00 94.75 92 ALA A CA 1
ATOM 720 C C . ALA A 1 92 ? -6.672 -2.947 10.608 1.00 94.75 92 ALA A C 1
ATOM 722 O O . ALA A 1 92 ? -5.873 -2.375 9.863 1.00 94.75 92 ALA A O 1
ATOM 723 N N . ARG A 1 93 ? -7.870 -3.364 10.167 1.00 95.94 93 ARG A N 1
ATOM 724 C CA . ARG A 1 93 ? -8.380 -3.103 8.806 1.00 95.94 93 ARG A CA 1
ATOM 725 C C . ARG A 1 93 ? -8.516 -1.613 8.543 1.00 95.94 93 ARG A C 1
ATOM 727 O O . ARG A 1 93 ? -8.093 -1.146 7.487 1.00 95.94 93 ARG A O 1
ATOM 734 N N . LEU A 1 94 ? -9.074 -0.869 9.498 1.00 94.31 94 LEU A N 1
ATOM 735 C CA . LEU A 1 94 ? -9.220 0.577 9.377 1.00 94.31 94 LEU A CA 1
ATOM 736 C C . LEU A 1 94 ? -7.856 1.267 9.276 1.00 94.31 94 LEU A C 1
ATOM 738 O O . LEU A 1 94 ? -7.658 2.093 8.385 1.00 94.31 94 LEU A O 1
ATOM 742 N N . LEU A 1 95 ? -6.908 0.895 10.141 1.00 95.19 95 LEU A N 1
ATOM 743 C CA . LEU A 1 95 ? -5.546 1.426 10.115 1.00 95.19 95 LEU A CA 1
ATOM 744 C C . LEU A 1 95 ? -4.870 1.156 8.764 1.00 95.19 95 LEU A C 1
ATOM 746 O O . LEU A 1 95 ? -4.297 2.070 8.170 1.00 95.19 95 LEU A O 1
ATOM 750 N N . HIS A 1 96 ? -4.974 -0.071 8.246 1.00 97.25 96 HIS A N 1
ATOM 751 C CA . HIS A 1 96 ? -4.415 -0.432 6.941 1.00 97.25 96 HIS A CA 1
ATOM 752 C C . HIS A 1 96 ? -5.065 0.353 5.797 1.00 97.25 96 HIS A C 1
ATOM 754 O O . HIS A 1 96 ? -4.358 0.942 4.977 1.00 97.25 96 HIS A O 1
ATOM 760 N N . ALA A 1 97 ? -6.396 0.449 5.779 1.00 95.31 97 ALA A N 1
ATOM 761 C CA . ALA A 1 97 ? -7.130 1.199 4.764 1.00 95.31 97 ALA A CA 1
ATOM 762 C C . ALA A 1 97 ? -6.760 2.691 4.762 1.00 95.31 97 ALA A C 1
ATOM 764 O O . ALA A 1 97 ? -6.540 3.277 3.697 1.00 95.31 97 ALA A O 1
ATOM 765 N N . ARG A 1 98 ? -6.650 3.312 5.942 1.00 94.25 98 ARG A N 1
ATOM 766 C CA . ARG A 1 98 ? -6.243 4.718 6.082 1.00 94.25 98 ARG A CA 1
ATOM 767 C C . ARG A 1 98 ? -4.781 4.929 5.697 1.00 94.25 98 ARG A C 1
ATOM 769 O O . ARG A 1 98 ? -4.482 5.868 4.961 1.00 94.25 98 ARG A O 1
ATOM 776 N N . ALA A 1 99 ? -3.884 4.023 6.089 1.00 95.19 99 ALA A N 1
ATOM 777 C CA . ALA A 1 99 ? -2.489 4.064 5.663 1.00 95.19 99 ALA A CA 1
ATOM 778 C C . ALA A 1 99 ? -2.377 4.046 4.129 1.00 95.19 99 ALA A C 1
ATOM 780 O O . ALA A 1 99 ? -1.697 4.903 3.566 1.00 95.19 99 ALA A O 1
ATOM 781 N N . VAL A 1 100 ? -3.099 3.154 3.440 1.00 95.38 100 VAL A N 1
ATOM 782 C CA . VAL A 1 100 ? -3.154 3.122 1.965 1.00 95.38 100 VAL A CA 1
ATOM 783 C C . VAL A 1 100 ? -3.717 4.425 1.396 1.00 95.38 100 VAL A C 1
ATOM 785 O O . VAL A 1 100 ? -3.133 4.993 0.470 1.00 95.38 100 VAL A O 1
ATOM 788 N N . HIS A 1 101 ? -4.815 4.929 1.964 1.00 93.06 101 HIS A N 1
ATOM 789 C CA . HIS A 1 101 ? -5.461 6.161 1.518 1.00 93.06 101 HIS A CA 1
ATOM 790 C C . HIS A 1 101 ? -4.489 7.349 1.486 1.00 93.06 101 HIS A C 1
ATOM 792 O O . HIS A 1 101 ? -4.410 8.046 0.477 1.00 93.06 101 HIS A O 1
ATOM 798 N N . PHE A 1 102 ? -3.695 7.537 2.544 1.00 92.56 102 PHE A N 1
ATOM 799 C CA . PHE A 1 102 ? -2.767 8.665 2.665 1.00 92.56 102 PHE A CA 1
ATOM 800 C C . PHE A 1 102 ? -1.433 8.494 1.917 1.00 92.56 102 PHE A C 1
ATOM 802 O O . PHE A 1 102 ? -0.556 9.354 2.025 1.00 92.56 102 PHE A O 1
ATOM 809 N N . ARG A 1 103 ? -1.248 7.431 1.118 1.00 91.94 103 ARG A N 1
ATOM 810 C CA . ARG A 1 103 ? -0.063 7.293 0.241 1.00 91.94 103 ARG A CA 1
ATOM 811 C C . ARG A 1 103 ? -0.042 8.322 -0.892 1.00 91.94 103 ARG A C 1
ATOM 813 O O . ARG A 1 103 ? 1.027 8.604 -1.430 1.00 91.94 103 ARG A O 1
ATOM 820 N N . CYS A 1 104 ? -1.196 8.873 -1.262 1.00 88.88 104 CYS A N 1
ATOM 821 C CA . CYS A 1 104 ? -1.320 9.963 -2.226 1.00 88.88 104 CYS A CA 1
ATOM 822 C C . CYS A 1 104 ? -2.459 10.914 -1.849 1.00 88.88 104 CYS A C 1
ATOM 824 O O . CYS A 1 104 ? -3.330 10.581 -1.051 1.00 88.88 104 CYS A O 1
ATOM 826 N N . VAL A 1 105 ? -2.464 12.106 -2.450 1.00 84.38 105 VAL A N 1
ATOM 827 C CA . VAL A 1 105 ? -3.608 13.019 -2.353 1.00 84.38 105 VAL A CA 1
ATOM 828 C C . VAL A 1 105 ? -4.766 12.426 -3.153 1.00 84.38 105 VAL A C 1
ATOM 830 O O . VAL A 1 105 ? -4.616 12.141 -4.342 1.00 84.38 105 VAL A O 1
ATOM 833 N N . ARG A 1 106 ? -5.914 12.236 -2.501 1.00 83.00 106 ARG A N 1
ATOM 834 C CA . ARG A 1 106 ? -7.116 11.633 -3.087 1.00 83.00 106 ARG A CA 1
ATOM 835 C C . ARG A 1 106 ?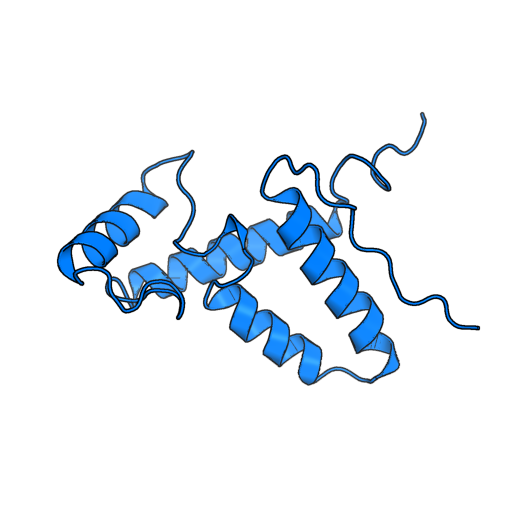 -8.329 12.535 -2.900 1.00 83.00 106 ARG A C 1
ATOM 837 O O . ARG A 1 106 ? -8.402 13.309 -1.954 1.00 83.00 106 ARG A O 1
ATOM 844 N N . THR A 1 107 ? -9.296 12.388 -3.801 1.00 82.69 107 THR A N 1
ATOM 845 C CA . THR A 1 107 ? -10.636 12.988 -3.685 1.00 82.69 107 THR A CA 1
ATOM 846 C C . THR A 1 107 ? -11.661 12.023 -3.090 1.00 82.69 107 THR A C 1
ATOM 848 O O . THR A 1 107 ? -12.784 12.419 -2.794 1.00 82.69 107 THR A O 1
ATOM 851 N N . THR A 1 108 ? -11.294 10.747 -2.930 1.00 82.44 108 THR A N 1
ATOM 852 C CA . THR A 1 108 ? -12.139 9.748 -2.274 1.00 82.44 108 THR A CA 1
ATOM 853 C C . THR A 1 108 ? -12.299 10.075 -0.787 1.00 82.44 108 THR A C 1
ATOM 855 O O . THR A 1 108 ? -11.378 10.652 -0.212 1.00 82.44 108 THR A O 1
ATOM 858 N N . PRO A 1 109 ? -13.400 9.668 -0.135 1.00 84.00 109 PRO A N 1
ATOM 859 C CA . PRO A 1 109 ? -13.549 9.810 1.310 1.00 84.00 109 PRO A CA 1
ATOM 860 C C . PRO A 1 109 ? -12.449 9.071 2.081 1.00 84.00 109 PRO A C 1
ATOM 862 O O . PRO A 1 109 ? -11.968 8.020 1.644 1.00 84.00 109 PRO A O 1
ATOM 865 N N . VAL A 1 110 ? -12.068 9.613 3.239 1.00 86.81 110 VAL A N 1
ATOM 866 C CA . VAL A 1 110 ? -11.173 8.927 4.177 1.00 86.81 110 VAL A CA 1
ATOM 867 C C . VAL A 1 110 ? -11.919 7.724 4.769 1.00 86.81 110 VAL A C 1
ATOM 869 O O . VAL A 1 110 ? -13.064 7.894 5.194 1.00 86.81 110 VAL A O 1
ATOM 872 N N . PRO A 1 111 ? -11.313 6.523 4.820 1.00 85.44 111 PRO A N 1
ATOM 873 C CA . PRO A 1 111 ? -11.937 5.371 5.457 1.00 85.44 111 PRO A CA 1
ATOM 874 C C . PRO A 1 111 ? -12.284 5.660 6.923 1.00 85.44 111 PRO A C 1
ATOM 876 O O . PRO A 1 111 ? -11.455 6.170 7.685 1.00 85.44 111 PRO A O 1
ATOM 879 N N . VAL A 1 112 ? -13.513 5.316 7.302 1.00 86.12 112 VAL A N 1
ATOM 880 C CA . VAL A 1 112 ? -14.044 5.398 8.669 1.00 86.12 112 VAL A CA 1
ATOM 881 C C . VAL A 1 112 ? -14.380 3.988 9.155 1.00 86.12 112 VAL A C 1
ATOM 883 O O . VAL A 1 112 ? -14.722 3.130 8.343 1.00 86.12 112 VAL A O 1
ATOM 886 N N . GLY A 1 113 ? -14.214 3.726 10.454 1.00 75.50 113 GLY A N 1
ATOM 887 C CA . GLY A 1 113 ? -14.578 2.433 11.041 1.00 75.50 113 GLY A CA 1
ATOM 888 C C . GLY A 1 113 ? -16.090 2.217 11.028 1.00 75.50 113 GLY A C 1
ATOM 889 O O . GLY A 1 113 ? -16.847 3.188 10.992 1.00 75.50 113 GLY A O 1
ATOM 890 N N . GLU A 1 114 ? -16.528 0.958 11.075 1.00 66.88 114 GLU A N 1
ATOM 891 C CA . GLU A 1 114 ? -17.926 0.646 11.387 1.00 66.88 114 GLU A CA 1
ATOM 892 C C . GLU A 1 114 ? -18.232 1.181 12.793 1.00 66.88 114 GLU A C 1
ATOM 894 O O . GLU A 1 114 ? -17.484 0.925 13.740 1.00 66.88 114 GLU A O 1
ATOM 899 N N . GLN A 1 115 ? -19.286 1.990 12.921 1.00 46.75 115 GLN A N 1
ATOM 900 C CA . GLN A 1 115 ? -19.788 2.380 14.234 1.00 46.75 115 GLN A CA 1
ATOM 901 C C . GLN A 1 115 ? -20.355 1.119 14.887 1.00 46.75 115 GLN A C 1
ATOM 903 O O . GLN A 1 115 ? -21.236 0.480 14.318 1.00 46.75 115 GLN A O 1
ATOM 908 N N . ALA A 1 116 ? -19.812 0.740 16.044 1.00 43.22 116 ALA A N 1
ATOM 909 C CA . ALA A 1 116 ? -20.485 -0.212 16.909 1.00 43.22 116 ALA A CA 1
ATOM 910 C C . ALA A 1 116 ? -21.769 0.468 17.407 1.00 43.22 116 ALA A C 1
ATOM 912 O O . ALA A 1 116 ? -21.678 1.458 18.138 1.00 43.22 116 ALA A O 1
ATOM 913 N N . ASP A 1 117 ? -22.920 -0.010 16.931 1.00 36.84 117 ASP A N 1
ATOM 914 C CA . ASP A 1 117 ? -24.232 0.289 17.520 1.00 36.84 117 ASP A CA 1
ATOM 915 C C . ASP A 1 117 ? -24.321 -0.251 18.958 1.00 36.84 117 ASP A C 1
ATOM 917 O O . ASP A 1 117 ? -23.804 -1.367 19.216 1.00 36.84 117 ASP A O 1
#

Foldseek 3Di:
DPPPCPFHNPDPLLVVLLVVLQVVLLVVCVVVLQDAFPVCPVPDSVVSSVLSVCQVVDPPHGRHCQLVLRGPSSVVQLVVLVPDDPVSSQVSVLSSQQSSNNPDDDPDGRDDTDDDD

Sequence (117 aa):
MADLTGPFLPSADERELNQRLRAQALEHLAQNPDWAPPGLDRWPRGVVRFHNRLVPRLPMTGPLGWLDGTTSADEMERERIGALSADEQALARLLHARAVHFRCVRTTPVPVGEQAD

Mean predicted aligned error: 5.72 Å

Solvent-accessible surface area (backbone atoms only — not comparable to full-atom values): 6942 Å² total; per-residue (Å²): 129,85,80,58,45,78,87,80,41,72,40,71,66,29,49,51,51,45,53,52,38,51,52,49,36,52,54,49,33,73,78,38,36,66,64,69,30,87,92,46,73,88,54,59,56,71,57,42,28,52,50,49,66,43,28,89,76,36,99,90,48,69,61,70,38,47,69,78,47,46,26,72,34,43,50,53,48,50,52,56,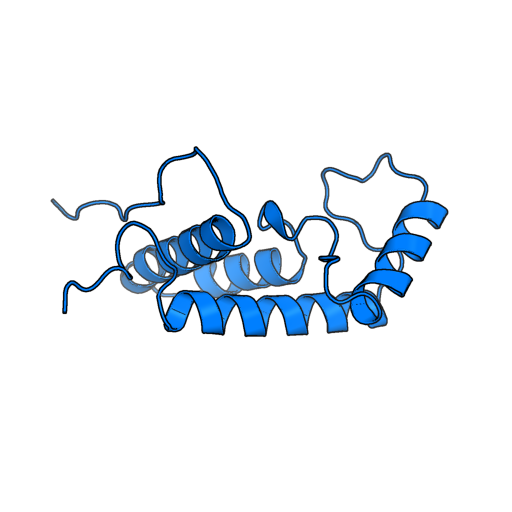38,70,72,46,56,76,79,54,29,58,58,48,49,41,45,51,52,37,27,30,54,62,67,49,95,72,91,67,83,78,77,73,70,82,79,83,127

Secondary structure (DSSP, 8-state):
---TTTTTS--HHHHHHHHHHHHHHHHHHHH-TT---GGGTTS-HHHHHHHHHHGGG-TT-PPTTTTTT-SHHHHHHHHHHHTS-HHHHHHHHHHHHHHHHTTS--SSPPP-PPP--